Protein AF-A0A0K8JKI5-F1 (afdb_monomer)

Sequence (135 aa):
MPRVIGSAVSIVGALVLGQAAVEAGLVSTPTVVIIGFTAIASLTVSSPEMNMSLIFPRFIFLILGGTLGLLGIANGMMIFIMSLIAKRSFGVPYMGPLAPLSVNELPDVLVRTPLKNMVNRPKLITWRQSLRRKI

Mean predicted aligned error: 10.2 Å

Foldseek 3Di:
DPPVVVVVCVVCVVVVVLVVCCVVVVDPPVVSVVVVVVVVVLVVPPDPVVSVVVVVLVVQLVVLCVPVNPVSNVV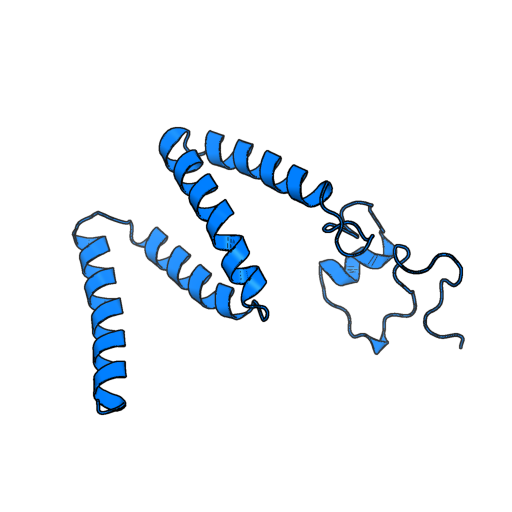SVVVVVVVQQPDDDPQHRSPPPVVVPDVLCVCCVPPNDPPVPCQADRCSPDPDDGGPDDD

Structure (mmCIF, N/CA/C/O backbone):
data_AF-A0A0K8JKI5-F1
#
_entry.id   AF-A0A0K8JKI5-F1
#
loop_
_atom_site.group_PDB
_atom_site.id
_atom_site.type_symbol
_atom_site.label_atom_id
_atom_site.label_alt_id
_atom_site.label_comp_id
_atom_site.label_asym_id
_atom_site.label_entity_id
_atom_site.label_seq_id
_atom_site.pdbx_PDB_ins_code
_atom_site.Cartn_x
_atom_site.Cartn_y
_atom_site.Cartn_z
_atom_site.occupancy
_atom_site.B_iso_or_equiv
_atom_site.auth_seq_id
_atom_site.auth_comp_id
_atom_site.auth_asym_id
_atom_site.auth_atom_id
_atom_site.pdbx_PDB_model_num
ATOM 1 N N . MET A 1 1 ? 7.709 -20.817 28.229 1.00 57.47 1 MET A N 1
ATOM 2 C CA . MET A 1 1 ? 6.257 -20.774 28.526 1.00 57.47 1 MET A CA 1
ATOM 3 C C . MET A 1 1 ? 5.548 -21.827 27.671 1.00 57.47 1 MET A C 1
ATOM 5 O O . MET A 1 1 ? 6.022 -22.058 26.562 1.00 57.47 1 MET A O 1
ATOM 9 N N . PRO A 1 2 ? 4.494 -22.511 28.154 1.00 66.00 2 PRO A N 1
ATOM 10 C CA . PRO A 1 2 ? 3.851 -23.612 27.432 1.00 66.00 2 PRO A CA 1
ATOM 11 C C . PRO A 1 2 ? 3.279 -23.128 26.097 1.00 66.00 2 PRO A C 1
ATOM 13 O O . PRO A 1 2 ? 2.534 -22.150 26.047 1.00 66.00 2 PRO A O 1
ATOM 16 N N . ARG A 1 3 ? 3.625 -23.822 25.012 1.00 72.50 3 ARG A N 1
ATOM 17 C CA . ARG A 1 3 ? 3.367 -23.430 23.614 1.00 72.50 3 ARG A CA 1
ATOM 18 C C . ARG A 1 3 ? 1.879 -23.186 23.285 1.00 72.50 3 ARG A C 1
ATOM 20 O O . ARG A 1 3 ? 1.585 -22.465 22.343 1.00 72.50 3 ARG A O 1
ATOM 27 N N . VAL A 1 4 ? 0.965 -23.747 24.084 1.00 73.69 4 VAL A N 1
ATOM 28 C CA . VAL A 1 4 ? -0.500 -23.704 23.895 1.00 73.69 4 VAL A CA 1
ATOM 29 C C . VAL A 1 4 ? -1.142 -22.422 24.447 1.00 73.69 4 VAL A C 1
ATOM 31 O O . VAL A 1 4 ? -2.095 -21.901 23.871 1.00 73.69 4 VAL A O 1
ATOM 34 N N . ILE A 1 5 ? -0.600 -21.871 25.540 1.00 80.75 5 ILE A N 1
ATOM 35 C CA . ILE A 1 5 ? -1.141 -20.652 26.167 1.00 80.75 5 ILE A CA 1
ATOM 36 C C . ILE A 1 5 ? -0.801 -19.431 25.302 1.00 80.75 5 ILE A C 1
ATOM 38 O O . ILE A 1 5 ? -1.644 -18.563 25.100 1.00 80.75 5 ILE A O 1
ATOM 42 N N . GLY A 1 6 ? 0.401 -19.402 24.713 1.00 82.88 6 GLY A N 1
ATOM 43 C CA . GLY A 1 6 ? 0.833 -18.309 23.837 1.00 82.88 6 GLY A CA 1
ATOM 44 C C . GLY A 1 6 ? -0.036 -18.145 22.585 1.00 82.88 6 GLY A C 1
ATOM 45 O O . GLY A 1 6 ? -0.393 -17.024 22.233 1.00 82.88 6 GLY A O 1
ATOM 46 N N . SER A 1 7 ? -0.443 -19.248 21.944 1.00 85.06 7 SER A N 1
ATOM 47 C CA . SER A 1 7 ? -1.355 -19.199 20.792 1.00 85.06 7 SER A CA 1
ATOM 48 C C . SER A 1 7 ? -2.758 -18.727 21.171 1.00 85.06 7 SER A C 1
ATOM 50 O O . SER A 1 7 ? -3.329 -17.908 20.456 1.00 85.06 7 SER A O 1
ATOM 52 N N . ALA A 1 8 ? -3.302 -19.190 22.303 1.00 86.81 8 ALA A N 1
ATOM 53 C CA . ALA A 1 8 ? -4.629 -18.775 22.757 1.00 86.81 8 ALA A CA 1
ATOM 54 C C . ALA A 1 8 ? -4.665 -17.273 23.089 1.00 86.81 8 ALA A C 1
ATOM 56 O O . ALA A 1 8 ? -5.549 -16.559 22.621 1.00 86.81 8 ALA A O 1
ATOM 57 N N . VAL A 1 9 ? -3.654 -16.773 23.808 1.00 89.38 9 VAL A N 1
ATOM 58 C CA . VAL A 1 9 ? -3.516 -15.343 24.129 1.00 89.38 9 VAL A CA 1
ATOM 59 C C . VAL A 1 9 ? -3.336 -14.498 22.863 1.00 89.38 9 VAL A C 1
ATOM 61 O O . VAL A 1 9 ? -3.936 -13.433 22.764 1.00 89.38 9 VAL A O 1
ATOM 64 N N . SER A 1 10 ? -2.579 -14.970 21.865 1.00 89.25 10 SER A N 1
ATOM 65 C CA . SER A 1 10 ? -2.408 -14.246 20.596 1.00 89.25 10 SER A CA 1
ATOM 66 C C . SER A 1 10 ? -3.708 -14.129 19.794 1.00 89.25 10 SER A C 1
ATOM 68 O O . SER A 1 10 ? -3.948 -13.085 19.189 1.00 89.25 10 SER A O 1
ATOM 70 N N . ILE A 1 11 ? -4.540 -15.176 19.774 1.00 90.94 11 ILE A N 1
ATOM 71 C CA . ILE A 1 11 ? -5.823 -15.166 19.052 1.00 90.94 11 ILE A CA 1
ATOM 72 C C . ILE A 1 11 ? -6.818 -14.246 19.763 1.00 90.94 11 ILE A C 1
ATOM 74 O O . ILE A 1 11 ? -7.414 -13.376 19.129 1.00 90.94 11 ILE A O 1
ATOM 78 N N . VAL A 1 12 ? -6.959 -14.405 21.084 1.00 91.62 12 VAL A N 1
ATOM 79 C CA . VAL A 1 12 ? -7.863 -13.574 21.892 1.00 91.62 12 VAL A CA 1
ATOM 80 C C . VAL A 1 12 ? -7.423 -12.110 21.852 1.00 91.62 12 VAL A C 1
ATOM 82 O O . VAL A 1 12 ? -8.257 -11.234 21.655 1.00 91.62 12 VAL A O 1
ATOM 85 N N . GLY A 1 13 ? -6.120 -11.835 21.945 1.00 90.75 13 GLY A N 1
ATOM 86 C CA . GLY A 1 13 ? -5.581 -10.479 21.859 1.00 90.75 13 GLY A CA 1
ATOM 87 C C . GLY A 1 13 ? -5.891 -9.799 20.525 1.00 90.75 13 GLY A C 1
ATOM 88 O O . GLY A 1 13 ? -6.376 -8.672 20.520 1.00 90.75 13 GLY A O 1
ATOM 89 N N . ALA A 1 14 ? -5.676 -10.482 19.396 1.00 88.69 14 ALA A N 1
ATOM 90 C CA . ALA A 1 14 ? -5.961 -9.919 18.075 1.00 88.69 14 ALA A CA 1
ATOM 91 C C . ALA A 1 14 ? -7.460 -9.629 17.867 1.00 88.69 14 ALA A C 1
ATOM 93 O O . ALA A 1 14 ? -7.814 -8.583 17.323 1.00 88.69 14 ALA A O 1
ATOM 94 N N . LEU A 1 15 ? -8.335 -10.531 18.323 1.00 90.75 15 LEU A N 1
ATOM 95 C CA . LEU A 1 15 ? -9.783 -10.388 18.177 1.00 90.75 15 LEU A CA 1
ATOM 96 C C . LEU A 1 15 ? -10.340 -9.279 19.080 1.00 90.75 15 LEU A C 1
ATOM 98 O O . LEU A 1 15 ? -11.054 -8.407 18.593 1.00 90.75 15 LEU A O 1
ATOM 102 N N . VAL A 1 16 ? -9.965 -9.268 20.363 1.00 92.38 16 VAL A N 1
ATOM 103 C CA . VAL A 1 16 ? -10.459 -8.282 21.339 1.00 92.38 16 VAL A CA 1
ATOM 104 C C . VAL A 1 16 ? -9.956 -6.877 21.009 1.00 92.38 16 VAL A C 1
ATOM 106 O O . VAL A 1 16 ? -10.746 -5.938 21.016 1.00 92.38 16 VAL A O 1
ATOM 109 N N . LEU A 1 17 ? -8.674 -6.714 20.657 1.00 91.12 17 LEU A N 1
ATOM 110 C CA . LEU A 1 17 ? -8.140 -5.410 20.245 1.00 91.12 17 LEU A CA 1
ATOM 111 C C . LEU A 1 17 ? -8.781 -4.921 18.939 1.00 91.12 17 LEU A C 1
ATOM 113 O O . LEU A 1 17 ? -9.070 -3.734 18.809 1.00 91.12 17 LEU A O 1
ATOM 117 N N . GLY A 1 18 ? -9.027 -5.827 17.987 1.00 90.12 18 GLY A N 1
ATOM 118 C CA . GLY A 1 18 ? -9.699 -5.498 16.731 1.00 90.12 18 GLY A CA 1
ATOM 119 C C . GLY A 1 18 ? -11.139 -5.032 16.944 1.00 90.12 18 GLY A C 1
ATOM 120 O O . GLY A 1 18 ? -11.534 -4.010 16.388 1.00 90.12 18 GLY A O 1
ATOM 121 N N . GLN A 1 19 ? -11.903 -5.739 17.781 1.00 92.19 19 GLN A N 1
ATOM 122 C CA . GLN A 1 19 ? -13.273 -5.354 18.131 1.00 92.19 19 GLN A CA 1
ATOM 123 C C . GLN A 1 19 ? -13.311 -4.034 18.900 1.00 92.19 19 GLN A C 1
ATOM 125 O O . GLN A 1 19 ? -14.022 -3.120 18.488 1.00 92.19 19 GLN A O 1
ATOM 130 N N . ALA A 1 20 ? -12.483 -3.892 19.936 1.00 92.50 20 ALA A N 1
ATOM 131 C CA . ALA A 1 20 ? -12.408 -2.668 20.726 1.00 92.50 20 ALA A CA 1
ATOM 132 C C . ALA A 1 20 ? -12.031 -1.448 19.868 1.00 92.50 20 ALA A C 1
ATOM 134 O O . ALA A 1 20 ? -12.577 -0.368 20.068 1.00 92.50 20 ALA A O 1
ATOM 135 N N . ALA A 1 21 ? -11.141 -1.605 18.880 1.00 91.81 21 ALA A N 1
ATOM 136 C CA . ALA A 1 21 ? -10.766 -0.519 17.974 1.00 91.81 21 ALA A CA 1
ATOM 137 C C . ALA A 1 21 ? -11.921 -0.066 17.061 1.00 91.81 21 ALA A C 1
ATOM 139 O O . ALA A 1 21 ? -12.026 1.123 16.751 1.00 91.81 21 ALA A O 1
ATOM 140 N N . VAL A 1 22 ? -12.790 -0.993 16.643 1.00 93.75 22 VAL A N 1
ATOM 141 C CA . VAL A 1 22 ? -13.988 -0.676 15.850 1.00 93.75 22 VAL A CA 1
ATOM 142 C C . VAL A 1 22 ? -15.072 -0.049 16.729 1.00 93.75 22 VAL A C 1
ATOM 144 O O . VAL A 1 22 ? -15.644 0.968 16.348 1.00 93.75 22 VAL A O 1
ATOM 147 N N . GLU A 1 23 ? -15.323 -0.604 17.917 1.00 93.62 23 GLU A N 1
ATOM 148 C CA . GLU A 1 23 ? -16.318 -0.087 18.870 1.00 93.62 23 GLU A CA 1
ATOM 149 C C . GLU A 1 23 ? -15.956 1.304 19.403 1.00 93.62 23 GLU A C 1
ATOM 151 O O . GLU A 1 23 ? -16.825 2.164 19.528 1.00 93.62 23 GLU A O 1
ATOM 156 N N . ALA A 1 24 ? -14.669 1.561 19.647 1.00 93.69 24 ALA A N 1
ATOM 157 C CA . ALA A 1 24 ? -14.165 2.875 20.044 1.00 93.69 24 ALA A CA 1
ATOM 158 C C . ALA A 1 24 ? -14.172 3.907 18.898 1.00 93.69 24 ALA A C 1
ATOM 160 O O . ALA A 1 24 ? -13.801 5.060 19.113 1.00 93.69 24 ALA A O 1
ATOM 161 N N . GLY A 1 25 ? -14.548 3.511 17.676 1.00 89.94 25 GLY A N 1
ATOM 162 C CA . GLY A 1 25 ? -14.594 4.397 16.513 1.00 89.94 25 GLY A CA 1
ATOM 163 C C . GLY A 1 25 ? -13.221 4.828 15.989 1.00 89.94 25 GLY A C 1
ATOM 164 O O . GLY A 1 25 ? -13.144 5.758 15.189 1.00 89.94 25 GLY A O 1
ATOM 165 N N . LEU A 1 26 ? -12.135 4.162 16.404 1.00 90.62 26 LEU A N 1
ATOM 166 C CA . LEU A 1 26 ? -10.780 4.463 15.922 1.00 90.62 26 LEU A CA 1
ATOM 167 C C . LEU A 1 26 ? -10.597 4.061 14.452 1.00 90.62 26 LEU A C 1
ATOM 169 O O . LEU A 1 26 ? -9.828 4.689 13.726 1.00 90.62 26 LEU A O 1
ATOM 173 N N . VAL A 1 27 ? -11.295 3.012 14.010 1.00 91.19 27 VAL A N 1
ATOM 174 C CA . VAL A 1 27 ? -11.254 2.488 12.639 1.00 91.19 27 VAL A CA 1
ATOM 175 C C . VAL A 1 27 ? -12.631 1.984 12.211 1.00 91.19 27 VAL A C 1
ATOM 177 O O . VAL A 1 27 ? -13.379 1.428 13.008 1.00 91.19 27 VAL A O 1
ATOM 180 N N . SER A 1 28 ? -12.972 2.135 10.929 1.00 92.31 28 SER A N 1
ATOM 181 C CA . SER A 1 28 ? -14.231 1.608 10.392 1.00 92.31 28 SER A CA 1
ATOM 182 C C . SER A 1 28 ? -14.140 0.105 10.098 1.00 92.31 28 SER A C 1
ATOM 184 O O . SER A 1 28 ? -13.096 -0.396 9.670 1.00 92.31 28 SER A O 1
ATOM 186 N N . THR A 1 29 ? -15.252 -0.621 10.258 1.00 91.81 29 THR A N 1
ATOM 187 C CA . THR A 1 29 ? -15.365 -2.059 9.948 1.00 91.81 29 THR A CA 1
ATOM 188 C C . THR A 1 29 ? -14.795 -2.450 8.573 1.00 91.81 29 THR A C 1
ATOM 190 O O . THR A 1 29 ? -13.985 -3.378 8.528 1.00 91.81 29 THR A O 1
ATOM 193 N N . PRO A 1 30 ? -15.115 -1.763 7.450 1.00 92.69 30 PRO A N 1
ATOM 194 C CA . PRO A 1 30 ? -14.534 -2.114 6.150 1.00 92.69 30 PRO A CA 1
ATOM 195 C C . PRO A 1 30 ? -13.009 -1.931 6.097 1.00 92.69 30 PRO A C 1
ATOM 197 O O . PRO A 1 30 ? -12.324 -2.700 5.424 1.00 92.69 30 PRO A O 1
ATOM 200 N N . THR A 1 31 ? -12.450 -0.971 6.840 1.00 91.38 31 THR A N 1
ATOM 201 C CA . THR A 1 31 ? -10.997 -0.735 6.883 1.0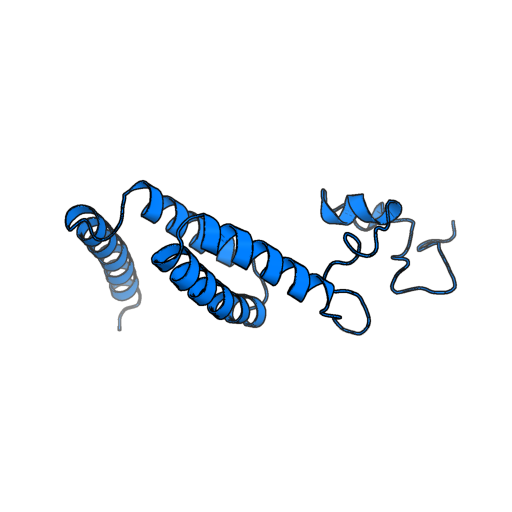0 91.38 31 THR A CA 1
ATOM 202 C C . THR A 1 31 ? -10.262 -1.905 7.534 1.00 91.38 31 THR A C 1
ATOM 204 O O . THR A 1 31 ? -9.243 -2.360 7.013 1.00 91.38 31 THR A O 1
ATOM 207 N N . VAL A 1 32 ? -10.800 -2.447 8.631 1.00 91.56 32 VAL A N 1
ATOM 208 C CA . VAL A 1 32 ? -10.217 -3.608 9.325 1.00 91.56 32 VAL A CA 1
ATOM 209 C C . VAL A 1 32 ? -10.178 -4.838 8.416 1.00 91.56 32 VAL A C 1
ATOM 211 O O . VAL A 1 32 ? -9.164 -5.535 8.366 1.00 91.56 32 VAL A O 1
ATOM 214 N N . VAL A 1 33 ? -11.238 -5.066 7.635 1.00 92.44 33 VAL A N 1
ATOM 215 C CA . VAL A 1 33 ? -11.294 -6.171 6.665 1.00 92.44 33 VAL A CA 1
ATOM 216 C C . VAL A 1 33 ? -10.216 -6.018 5.585 1.00 92.44 33 VAL A C 1
ATOM 218 O O . VAL A 1 33 ? -9.495 -6.975 5.299 1.00 92.44 33 VAL A O 1
ATOM 221 N N . ILE A 1 34 ? -10.049 -4.81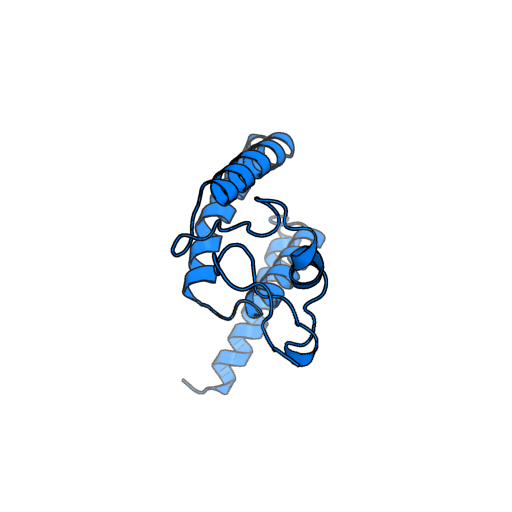4 5.025 1.00 93.50 34 ILE A N 1
ATOM 222 C CA . ILE A 1 34 ? -9.030 -4.537 3.997 1.00 93.50 34 ILE A CA 1
ATOM 223 C C . ILE A 1 34 ? -7.610 -4.743 4.550 1.00 93.50 34 ILE A C 1
ATOM 225 O O . ILE A 1 34 ? -6.763 -5.337 3.874 1.00 93.50 34 ILE A O 1
ATOM 229 N N . ILE A 1 35 ? -7.338 -4.303 5.784 1.00 91.19 35 ILE A N 1
ATOM 230 C CA . ILE A 1 35 ? -6.033 -4.500 6.436 1.00 91.19 35 ILE A CA 1
ATOM 231 C C . ILE A 1 35 ? -5.768 -5.990 6.683 1.00 91.19 35 ILE A C 1
ATOM 233 O O . ILE A 1 35 ? -4.669 -6.462 6.388 1.00 91.19 35 ILE A O 1
ATOM 237 N N . GLY A 1 36 ? -6.764 -6.748 7.153 1.00 92.56 36 GLY A N 1
ATOM 238 C CA . GLY A 1 36 ? -6.650 -8.196 7.353 1.00 92.56 36 GLY A CA 1
ATOM 239 C C . GLY A 1 36 ? -6.344 -8.946 6.053 1.00 92.56 36 GLY A C 1
ATOM 240 O O . GLY A 1 36 ? -5.410 -9.748 6.004 1.00 92.56 36 GLY A O 1
ATOM 241 N N . PHE A 1 37 ? -7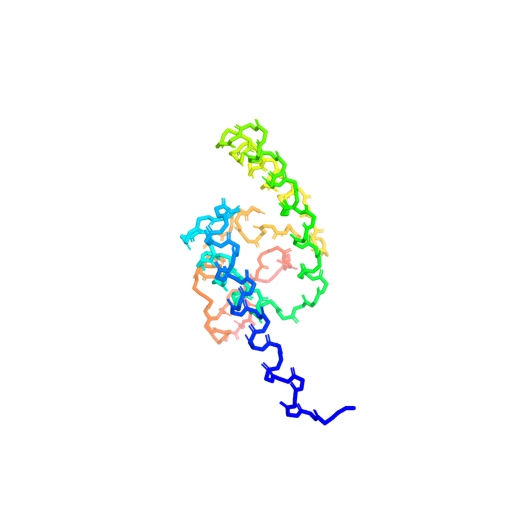.057 -8.622 4.971 1.00 94.19 37 PHE A N 1
ATOM 242 C CA . PHE A 1 37 ? -6.779 -9.178 3.644 1.00 94.19 37 PHE A CA 1
ATOM 243 C C . PHE A 1 37 ? -5.358 -8.841 3.173 1.00 94.19 37 PHE A C 1
ATOM 245 O O . PHE A 1 37 ? -4.625 -9.718 2.717 1.00 94.19 37 PHE A O 1
ATOM 252 N N . THR A 1 38 ? -4.935 -7.587 3.350 1.00 91.50 38 THR A N 1
ATOM 253 C CA . THR A 1 38 ? -3.582 -7.133 2.999 1.00 91.50 38 THR A CA 1
ATOM 254 C C . THR A 1 38 ? -2.507 -7.865 3.809 1.00 91.50 38 THR A C 1
ATOM 256 O O . THR A 1 38 ? -1.463 -8.210 3.259 1.00 91.50 38 THR A O 1
ATOM 259 N N . ALA A 1 39 ? -2.747 -8.140 5.094 1.00 89.94 39 ALA A N 1
ATOM 260 C CA . ALA A 1 39 ? -1.823 -8.884 5.949 1.00 89.94 39 ALA A CA 1
ATOM 261 C C . ALA A 1 39 ? -1.652 -10.338 5.481 1.00 89.94 39 ALA A C 1
ATOM 263 O O . ALA A 1 39 ? -0.522 -10.814 5.392 1.00 89.94 39 ALA A O 1
ATOM 264 N N . ILE A 1 40 ? -2.748 -11.011 5.110 1.00 92.50 40 ILE A N 1
ATOM 265 C CA . ILE A 1 40 ? -2.706 -12.370 4.548 1.00 92.50 40 ILE A CA 1
ATOM 266 C C . ILE A 1 40 ? -1.996 -12.364 3.188 1.00 92.50 40 ILE A C 1
ATOM 268 O O . ILE A 1 40 ? -1.111 -13.184 2.955 1.00 92.50 40 ILE A O 1
ATOM 272 N N . ALA A 1 41 ? -2.320 -11.410 2.309 1.00 90.88 41 ALA A N 1
ATOM 273 C CA . ALA A 1 41 ? -1.658 -11.259 1.013 1.00 90.88 41 ALA A CA 1
ATOM 274 C C . ALA A 1 41 ? -0.153 -10.984 1.163 1.00 90.88 41 ALA A C 1
ATOM 276 O O . ALA A 1 41 ? 0.652 -11.468 0.376 1.00 90.88 41 ALA A O 1
ATOM 277 N N . SER A 1 42 ? 0.260 -10.275 2.214 1.00 88.50 42 SER A N 1
ATOM 278 C CA . SER A 1 42 ? 1.675 -10.025 2.498 1.00 88.50 42 SER A CA 1
ATOM 279 C C . SER A 1 42 ? 2.483 -11.308 2.737 1.00 88.50 42 SER A C 1
ATOM 281 O O . SER A 1 42 ? 3.702 -11.276 2.581 1.00 88.50 42 SER A O 1
ATOM 283 N N . LEU A 1 43 ? 1.833 -12.430 3.076 1.00 89.56 43 LEU A N 1
ATOM 284 C CA . LEU A 1 43 ? 2.480 -13.735 3.252 1.00 89.56 43 LEU A CA 1
ATOM 285 C C . LEU A 1 43 ? 2.878 -14.393 1.921 1.00 89.56 43 LEU A C 1
ATOM 287 O O . LEU A 1 43 ? 3.670 -15.333 1.927 1.00 89.56 43 LEU A O 1
ATOM 291 N N . THR A 1 44 ? 2.375 -13.914 0.775 1.00 89.62 44 THR A N 1
ATOM 292 C CA . THR A 1 44 ? 2.795 -14.427 -0.541 1.00 89.62 44 THR A CA 1
ATOM 293 C C . THR A 1 44 ? 4.164 -13.895 -0.963 1.00 89.62 44 THR A C 1
ATOM 295 O O . THR A 1 44 ? 4.782 -14.438 -1.878 1.00 89.62 44 THR A O 1
ATOM 298 N N . VAL A 1 45 ? 4.647 -12.823 -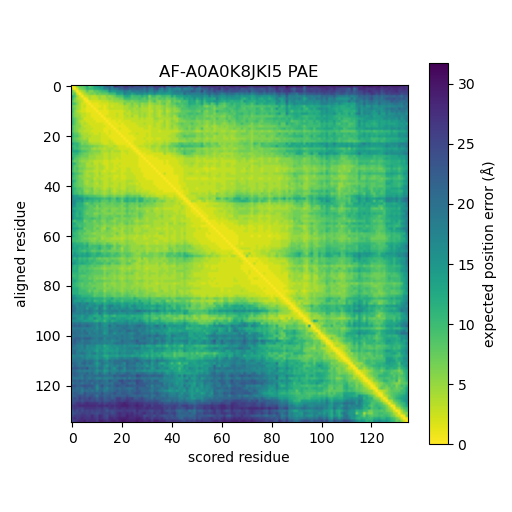0.328 1.00 87.56 45 VAL A N 1
ATOM 299 C CA . VAL A 1 45 ? 5.969 -12.251 -0.596 1.00 87.56 45 VAL A CA 1
ATOM 300 C C . VAL A 1 45 ? 7.027 -13.162 0.027 1.00 87.56 45 VAL A C 1
ATOM 302 O O . VAL A 1 45 ? 7.205 -13.185 1.240 1.00 87.56 45 VAL A O 1
ATOM 305 N N . SER A 1 46 ? 7.739 -13.923 -0.806 1.00 81.50 46 SER A N 1
ATOM 306 C CA . SER A 1 46 ? 8.722 -14.912 -0.336 1.00 81.50 46 SER A CA 1
ATOM 307 C C . SER A 1 46 ? 10.029 -14.306 0.196 1.00 81.50 46 SER A C 1
ATOM 309 O O . SER A 1 46 ? 10.797 -15.021 0.831 1.00 81.50 46 SER A O 1
ATOM 311 N N . SER A 1 47 ? 10.302 -13.018 -0.056 1.00 87.44 47 SER A N 1
ATOM 312 C CA . SER A 1 47 ? 11.508 -12.320 0.414 1.00 87.44 47 SER A CA 1
ATOM 313 C C . SER A 1 47 ? 11.205 -11.365 1.582 1.00 87.44 47 SER A C 1
ATOM 315 O O . SER A 1 47 ? 10.504 -10.360 1.400 1.00 87.44 47 SER A O 1
ATOM 317 N N . PRO A 1 48 ? 11.749 -11.622 2.787 1.00 84.44 48 PRO A N 1
ATOM 318 C CA . PRO A 1 48 ? 11.570 -10.745 3.945 1.00 84.44 48 PRO A CA 1
ATOM 319 C C . PRO A 1 48 ? 12.066 -9.311 3.711 1.00 84.44 48 PRO A C 1
ATOM 321 O O . PRO A 1 48 ? 11.438 -8.355 4.167 1.00 84.44 48 PRO A O 1
ATOM 324 N N . GLU A 1 49 ? 13.151 -9.138 2.955 1.00 87.25 49 GLU A N 1
ATOM 325 C CA . GLU A 1 49 ? 13.748 -7.832 2.653 1.00 87.25 49 GLU A CA 1
ATOM 326 C C . GLU A 1 49 ? 12.814 -6.969 1.792 1.00 87.25 49 GLU A C 1
ATOM 328 O O . GLU A 1 49 ? 12.726 -5.748 1.968 1.00 87.25 49 GLU A O 1
ATOM 333 N N . MET A 1 50 ? 12.057 -7.607 0.893 1.00 84.75 50 MET A N 1
ATOM 334 C CA . MET A 1 50 ? 11.039 -6.929 0.091 1.00 84.75 50 MET A CA 1
ATOM 335 C C . MET A 1 50 ? 9.873 -6.474 0.967 1.00 84.75 50 MET A C 1
ATOM 337 O O . MET A 1 50 ? 9.404 -5.346 0.824 1.00 84.75 50 MET A O 1
ATOM 341 N N . ASN A 1 51 ? 9.436 -7.308 1.915 1.00 85.88 51 ASN A N 1
ATOM 342 C CA . ASN A 1 51 ? 8.354 -6.939 2.824 1.00 85.88 51 ASN A CA 1
ATOM 343 C C . ASN A 1 51 ? 8.740 -5.747 3.721 1.00 85.88 51 ASN A C 1
ATOM 345 O O . ASN A 1 51 ? 7.959 -4.809 3.876 1.00 85.88 51 ASN A O 1
ATOM 349 N N . MET A 1 52 ? 9.975 -5.727 4.232 1.00 86.62 52 MET A N 1
ATOM 350 C CA . MET A 1 52 ? 10.493 -4.589 5.005 1.00 86.62 52 MET A CA 1
ATOM 351 C C . MET A 1 52 ? 10.547 -3.300 4.175 1.00 86.62 52 MET A C 1
ATOM 353 O O . MET A 1 52 ? 10.232 -2.219 4.672 1.00 86.62 52 MET A O 1
ATOM 357 N N . SER A 1 53 ? 10.862 -3.406 2.883 1.00 86.75 53 SER A N 1
ATOM 358 C CA . SER A 1 53 ? 10.900 -2.257 1.971 1.00 86.75 53 SER A CA 1
ATOM 359 C C . SER A 1 53 ? 9.518 -1.635 1.717 1.00 86.75 53 SER A C 1
ATOM 361 O O . SER A 1 53 ? 9.435 -0.447 1.406 1.00 86.75 53 SER A O 1
ATOM 363 N N . LEU A 1 54 ? 8.428 -2.395 1.880 1.00 86.44 54 LEU A N 1
ATOM 364 C CA . LEU A 1 54 ? 7.052 -1.910 1.698 1.00 86.44 54 LEU A CA 1
ATOM 365 C C . LEU A 1 54 ? 6.533 -1.074 2.878 1.00 86.44 54 LEU A C 1
ATOM 367 O O . LEU A 1 54 ? 5.508 -0.404 2.749 1.00 86.44 54 LEU A O 1
ATOM 371 N N . ILE A 1 55 ? 7.229 -1.070 4.015 1.00 88.75 55 ILE A N 1
ATOM 372 C CA . ILE A 1 55 ? 6.813 -0.322 5.207 1.00 88.75 55 ILE A CA 1
ATOM 373 C C . ILE A 1 55 ? 6.950 1.192 4.984 1.00 88.75 55 ILE A C 1
ATOM 375 O O . ILE A 1 55 ? 6.017 1.946 5.258 1.00 88.75 55 ILE A O 1
ATOM 379 N N . PHE A 1 56 ? 8.071 1.641 4.417 1.00 89.19 56 PHE A N 1
ATOM 380 C CA . PHE A 1 56 ? 8.319 3.059 4.133 1.00 89.19 56 PHE A CA 1
ATOM 381 C C . PHE A 1 56 ? 7.258 3.717 3.232 1.00 89.19 56 PHE A C 1
ATOM 383 O O . PHE A 1 56 ? 6.705 4.743 3.636 1.00 89.19 56 PHE A O 1
ATOM 390 N N . PRO A 1 57 ? 6.905 3.164 2.052 1.00 90.06 57 PRO A N 1
ATOM 391 C CA . PRO A 1 57 ? 5.878 3.768 1.212 1.00 90.06 57 PRO A CA 1
ATOM 392 C C . PRO A 1 57 ? 4.506 3.787 1.894 1.00 90.06 57 PRO A C 1
ATOM 394 O O . PRO A 1 57 ? 3.782 4.763 1.727 1.00 90.06 57 PRO A O 1
ATOM 397 N N . ARG A 1 58 ? 4.154 2.785 2.717 1.00 89.19 58 ARG A N 1
ATOM 398 C CA . ARG A 1 58 ? 2.876 2.784 3.458 1.00 89.19 58 ARG A CA 1
ATOM 399 C C . ARG A 1 58 ? 2.743 3.995 4.378 1.00 89.19 58 ARG A C 1
ATOM 401 O O . ARG A 1 58 ? 1.695 4.633 4.366 1.00 89.19 58 ARG A O 1
ATOM 408 N N . PHE A 1 59 ? 3.792 4.348 5.121 1.00 91.25 59 PHE A N 1
ATOM 409 C CA . PHE A 1 59 ? 3.767 5.541 5.972 1.00 91.25 59 PHE A CA 1
ATOM 410 C C . PHE A 1 59 ? 3.649 6.835 5.162 1.00 91.25 59 PHE A C 1
ATOM 412 O O . PHE A 1 59 ? 2.892 7.723 5.547 1.00 91.25 59 PHE A O 1
ATOM 419 N N . ILE A 1 60 ? 4.326 6.922 4.013 1.00 93.12 60 ILE A N 1
ATOM 420 C CA . ILE A 1 60 ? 4.214 8.077 3.111 1.00 93.12 60 ILE A CA 1
ATOM 421 C C . ILE A 1 60 ? 2.771 8.224 2.613 1.00 93.12 60 ILE A C 1
ATOM 423 O O . ILE A 1 60 ? 2.192 9.303 2.717 1.00 93.12 60 ILE A O 1
ATOM 427 N N . PHE A 1 61 ? 2.156 7.140 2.134 1.00 93.88 61 PHE A N 1
ATOM 428 C CA . PHE A 1 61 ? 0.763 7.156 1.681 1.00 93.88 61 PHE A CA 1
ATOM 429 C C . PHE A 1 61 ? -0.229 7.446 2.808 1.00 93.88 61 PHE A C 1
ATOM 431 O O . PHE A 1 61 ? -1.227 8.119 2.564 1.00 93.88 61 PHE A O 1
ATOM 438 N N . LEU A 1 62 ? 0.047 6.993 4.033 1.00 92.00 62 LEU A N 1
ATOM 439 C CA . LEU A 1 62 ? -0.784 7.284 5.200 1.00 92.00 62 LEU A CA 1
ATOM 440 C C . LEU A 1 62 ? -0.765 8.779 5.534 1.00 92.00 62 LEU A C 1
ATOM 442 O O . LEU A 1 62 ? -1.824 9.370 5.728 1.00 92.00 62 LEU A O 1
ATOM 446 N N . ILE A 1 63 ? 0.413 9.409 5.530 1.00 94.62 63 ILE A N 1
ATOM 447 C CA . ILE A 1 63 ? 0.548 10.853 5.773 1.00 94.62 63 ILE A CA 1
ATOM 448 C C . ILE A 1 63 ? -0.102 11.655 4.637 1.00 94.62 63 ILE A C 1
ATOM 450 O O . ILE A 1 63 ? -0.857 12.593 4.897 1.00 94.62 63 ILE A O 1
ATOM 454 N N . LEU A 1 64 ? 0.144 11.279 3.378 1.00 94.25 64 LEU A N 1
ATOM 455 C CA . LEU A 1 64 ? -0.443 11.954 2.216 1.00 94.25 64 LEU A CA 1
ATOM 456 C C . LEU A 1 64 ? -1.970 11.823 2.189 1.00 94.25 64 LEU A C 1
ATOM 458 O O . LEU A 1 64 ? -2.661 12.806 1.935 1.00 94.25 64 LEU A O 1
ATOM 462 N N . GLY A 1 65 ? -2.499 10.634 2.482 1.00 93.88 65 GLY A N 1
ATOM 463 C CA . GLY A 1 65 ? -3.936 10.390 2.565 1.00 93.88 65 GLY A CA 1
ATOM 464 C C . GLY A 1 65 ? -4.589 11.080 3.761 1.00 93.88 65 GLY A C 1
ATOM 465 O O . GLY A 1 65 ? -5.692 11.598 3.629 1.00 93.88 65 GLY A O 1
ATOM 466 N N . GLY A 1 66 ? -3.904 11.149 4.904 1.00 91.81 66 GLY A N 1
ATOM 467 C CA . GLY A 1 66 ? -4.408 11.827 6.099 1.00 91.81 66 GLY A CA 1
ATOM 468 C C . GLY A 1 66 ? -4.432 13.355 5.985 1.00 91.81 66 GLY A C 1
ATOM 469 O O . GLY A 1 66 ? -5.296 13.989 6.579 1.00 91.81 66 GLY A O 1
ATOM 470 N N . THR A 1 67 ? -3.513 13.952 5.217 1.00 94.75 67 THR A N 1
ATOM 471 C CA . THR A 1 67 ? -3.398 15.419 5.077 1.00 94.75 67 THR A CA 1
ATOM 472 C C . THR A 1 67 ? -4.135 15.972 3.858 1.00 94.75 67 THR A C 1
ATOM 474 O O . THR A 1 67 ? -4.871 16.947 3.972 1.00 94.75 67 THR A O 1
ATOM 477 N N . LEU A 1 68 ? -3.947 15.355 2.689 1.00 92.00 68 LEU A N 1
ATOM 478 C CA . LEU A 1 68 ? -4.455 15.828 1.395 1.00 92.00 68 LEU A CA 1
ATOM 479 C C . LEU A 1 68 ? -5.602 14.954 0.854 1.00 92.00 68 LEU A C 1
ATOM 481 O O . LEU A 1 68 ? -6.099 15.196 -0.250 1.00 92.00 68 LEU A O 1
ATOM 485 N N . GLY A 1 69 ? -6.013 13.916 1.588 1.00 92.19 69 GLY A N 1
ATOM 486 C CA . GLY A 1 69 ? -7.086 13.014 1.179 1.00 92.19 69 GLY A CA 1
ATOM 487 C C . GLY A 1 69 ? -6.765 12.248 -0.107 1.00 92.19 69 GLY A C 1
ATOM 488 O O . GLY A 1 69 ? -5.630 11.837 -0.364 1.00 92.19 69 GLY A O 1
ATOM 489 N N . LEU A 1 70 ? -7.782 12.081 -0.956 1.00 92.69 70 LEU A N 1
ATOM 490 C CA . LEU A 1 70 ? -7.669 11.359 -2.228 1.00 92.69 70 LEU A CA 1
ATOM 491 C C . LEU A 1 70 ? -6.636 11.992 -3.180 1.00 92.69 70 LEU A C 1
ATOM 493 O O . LEU A 1 70 ? -5.938 11.276 -3.897 1.00 92.69 70 LEU A O 1
ATOM 497 N N . LEU A 1 71 ? -6.500 13.324 -3.160 1.00 93.88 71 LEU A N 1
ATOM 498 C CA . LEU A 1 71 ? -5.533 14.043 -3.994 1.00 93.88 71 LEU A CA 1
ATOM 499 C C . LEU A 1 71 ? -4.090 13.709 -3.596 1.00 93.88 71 LEU A C 1
ATOM 501 O O . LEU A 1 71 ? -3.247 13.513 -4.473 1.00 93.88 71 LEU A O 1
ATOM 505 N N . GLY A 1 72 ? -3.811 13.589 -2.295 1.00 92.88 72 GLY A N 1
ATOM 506 C CA . GLY A 1 72 ? -2.500 13.171 -1.791 1.00 92.88 72 GLY A CA 1
ATOM 507 C C . GLY A 1 72 ? -2.137 11.760 -2.229 1.00 92.88 72 GLY A C 1
ATOM 508 O O . GLY A 1 72 ? -1.020 11.520 -2.687 1.00 92.88 72 GLY A O 1
ATOM 509 N N . ILE A 1 73 ? -3.101 10.840 -2.156 1.00 94.88 73 ILE A N 1
ATOM 510 C CA . ILE A 1 73 ? -2.917 9.455 -2.601 1.00 94.88 73 ILE A CA 1
ATOM 511 C C . ILE A 1 73 ? -2.659 9.406 -4.111 1.00 94.88 73 ILE A C 1
ATOM 513 O O . ILE A 1 73 ? -1.713 8.746 -4.534 1.00 94.88 73 ILE A O 1
ATOM 517 N N . ALA A 1 74 ? -3.437 10.128 -4.923 1.00 94.94 74 ALA A N 1
ATOM 518 C CA . ALA A 1 74 ? -3.267 10.148 -6.376 1.00 94.94 74 ALA A CA 1
ATOM 519 C C . ALA A 1 74 ? -1.887 10.690 -6.795 1.00 94.94 74 ALA A C 1
ATOM 521 O O . ALA A 1 74 ? -1.184 10.050 -7.579 1.00 94.94 74 ALA A O 1
ATOM 522 N N . ASN A 1 75 ? -1.462 11.823 -6.227 1.00 93.44 75 ASN A N 1
ATOM 523 C CA . ASN A 1 75 ? -0.146 12.408 -6.509 1.00 93.44 75 ASN A CA 1
ATOM 524 C C . ASN A 1 75 ? 0.997 11.528 -5.983 1.00 93.44 75 ASN A C 1
ATOM 526 O O . ASN A 1 75 ? 1.968 11.277 -6.699 1.00 93.44 75 ASN A O 1
ATOM 530 N N . GLY A 1 76 ? 0.863 10.996 -4.764 1.00 93.38 76 GLY A N 1
ATOM 531 C CA . GLY A 1 76 ? 1.819 10.045 -4.198 1.00 93.38 76 GLY A CA 1
ATOM 532 C C . GLY A 1 76 ? 1.967 8.796 -5.064 1.00 93.38 76 GLY A C 1
ATOM 533 O O . GLY A 1 76 ? 3.080 8.313 -5.262 1.00 93.38 76 GLY A O 1
ATOM 534 N N . MET A 1 77 ? 0.867 8.315 -5.650 1.00 93.25 77 MET A N 1
ATOM 535 C CA . MET A 1 77 ? 0.866 7.144 -6.522 1.00 93.25 77 MET A CA 1
ATOM 536 C C . MET A 1 77 ? 1.620 7.416 -7.824 1.00 93.25 77 MET A C 1
ATOM 538 O O . MET A 1 77 ? 2.429 6.588 -8.240 1.00 93.25 77 MET A O 1
ATOM 542 N N . MET A 1 78 ? 1.430 8.590 -8.435 1.00 92.62 78 MET A N 1
ATOM 543 C CA . MET A 1 78 ? 2.189 8.983 -9.630 1.00 92.62 78 MET A CA 1
ATOM 544 C C . MET A 1 78 ? 3.695 9.057 -9.349 1.00 92.62 78 MET A C 1
ATOM 546 O O . MET A 1 78 ? 4.488 8.469 -10.087 1.00 92.62 78 MET A O 1
ATOM 550 N N . ILE A 1 79 ? 4.093 9.721 -8.259 1.00 92.19 79 ILE A N 1
ATOM 551 C CA . ILE A 1 79 ? 5.504 9.849 -7.857 1.00 92.19 79 ILE A CA 1
ATOM 552 C C . ILE A 1 79 ? 6.107 8.471 -7.562 1.00 92.19 79 ILE A C 1
ATOM 554 O O . ILE A 1 79 ? 7.230 8.172 -7.976 1.00 92.19 79 ILE A O 1
ATOM 558 N N . PHE A 1 80 ? 5.351 7.611 -6.880 1.00 91.06 80 PHE A N 1
ATOM 559 C CA . PHE A 1 80 ? 5.780 6.258 -6.559 1.00 91.06 80 PHE A CA 1
ATOM 560 C C . PHE A 1 80 ? 6.035 5.430 -7.824 1.00 91.06 80 PHE A C 1
ATOM 562 O O . PHE A 1 80 ? 7.107 4.839 -7.957 1.00 91.06 80 PHE A O 1
ATOM 569 N N . ILE A 1 81 ? 5.111 5.451 -8.789 1.00 89.06 81 ILE A N 1
ATOM 570 C CA . ILE A 1 81 ? 5.279 4.763 -10.078 1.00 89.06 81 ILE A CA 1
ATOM 571 C C . ILE A 1 81 ? 6.496 5.312 -10.830 1.00 89.06 81 ILE A C 1
ATOM 573 O O . ILE A 1 81 ? 7.327 4.538 -11.303 1.00 89.06 81 ILE A O 1
ATOM 577 N N . MET A 1 82 ? 6.655 6.634 -10.898 1.00 87.94 82 MET A N 1
ATOM 578 C CA . MET A 1 82 ? 7.792 7.256 -11.580 1.00 87.94 82 MET A CA 1
ATOM 579 C C . MET A 1 82 ? 9.137 6.840 -10.960 1.00 87.94 82 MET A C 1
ATOM 581 O O . MET A 1 82 ? 10.094 6.552 -11.683 1.00 87.94 82 MET A O 1
ATOM 585 N N . SER A 1 83 ? 9.196 6.719 -9.630 1.00 87.62 83 SER A N 1
ATOM 586 C CA . SER A 1 83 ? 10.373 6.200 -8.925 1.00 87.62 83 SER A CA 1
ATOM 587 C C . SER A 1 83 ? 10.683 4.747 -9.298 1.00 87.62 83 SER A C 1
ATOM 589 O O . SER A 1 83 ? 11.850 4.392 -9.470 1.00 87.62 83 SER A O 1
ATOM 591 N N . LEU A 1 84 ? 9.661 3.903 -9.470 1.00 85.94 84 LEU A N 1
ATOM 592 C CA . LEU A 1 84 ? 9.843 2.507 -9.875 1.00 85.94 84 LEU A CA 1
ATOM 593 C C . LEU A 1 84 ? 10.390 2.380 -11.302 1.00 85.94 84 LEU A C 1
ATOM 595 O O . LEU A 1 84 ? 11.249 1.533 -11.535 1.00 85.94 84 LEU A O 1
ATOM 599 N N . ILE A 1 85 ? 9.960 3.240 -12.232 1.00 84.38 85 ILE A N 1
ATOM 600 C CA . ILE A 1 85 ? 10.476 3.256 -13.614 1.00 84.38 85 ILE A CA 1
ATOM 601 C C . ILE A 1 85 ? 11.966 3.626 -13.637 1.00 84.38 85 ILE A C 1
ATOM 603 O O . ILE A 1 85 ? 12.742 3.048 -14.399 1.00 84.38 85 ILE A O 1
ATOM 607 N N . ALA A 1 86 ? 12.379 4.578 -12.796 1.00 81.19 86 ALA A N 1
ATOM 608 C CA . ALA A 1 86 ? 13.763 5.045 -12.746 1.00 81.19 86 ALA A CA 1
ATOM 609 C C . ALA A 1 86 ? 14.733 4.007 -12.148 1.00 81.19 86 ALA A C 1
ATOM 611 O O . ALA A 1 86 ? 15.927 4.019 -12.465 1.00 81.19 86 ALA A O 1
ATOM 612 N N . LYS A 1 87 ? 14.248 3.096 -11.294 1.00 83.25 87 LYS A N 1
ATOM 613 C CA . LYS A 1 87 ? 15.088 2.074 -10.659 1.00 83.25 87 LYS A CA 1
ATOM 614 C C . LYS A 1 87 ? 15.459 0.964 -11.645 1.00 83.25 87 LYS A C 1
ATOM 616 O O . LYS A 1 87 ? 14.617 0.394 -12.339 1.00 83.25 87 LYS A O 1
ATOM 621 N N . ARG A 1 88 ? 16.746 0.607 -11.661 1.00 75.56 88 ARG A N 1
ATOM 622 C CA . ARG A 1 88 ? 17.279 -0.555 -12.385 1.00 75.56 88 ARG A CA 1
ATOM 623 C C . ARG A 1 88 ? 17.760 -1.600 -11.384 1.00 75.56 88 ARG A C 1
ATOM 625 O O . ARG A 1 88 ? 18.560 -1.278 -10.511 1.00 75.56 88 ARG A O 1
ATOM 632 N N . SER A 1 89 ? 17.301 -2.838 -11.532 1.00 74.56 89 SER A N 1
ATOM 633 C CA . SER A 1 89 ? 17.786 -3.993 -10.771 1.00 74.56 89 SER A CA 1
ATOM 634 C C . SER A 1 89 ? 18.751 -4.786 -11.645 1.00 74.56 89 SER A C 1
ATOM 636 O O . SER A 1 89 ? 18.361 -5.274 -12.703 1.00 74.56 89 SER A O 1
ATOM 638 N N . PHE A 1 90 ? 20.018 -4.891 -11.235 1.00 69.81 90 PHE A N 1
ATOM 639 C CA . PHE A 1 90 ? 21.057 -5.644 -11.959 1.00 69.81 90 PHE A CA 1
ATOM 640 C C . PHE A 1 90 ? 21.143 -5.307 -13.465 1.00 69.81 90 PHE A C 1
ATOM 642 O O . PHE A 1 90 ? 21.285 -6.184 -14.312 1.00 69.81 90 PHE A O 1
ATOM 649 N N . GLY A 1 91 ? 21.018 -4.018 -13.809 1.00 65.12 91 GLY A N 1
ATOM 650 C CA . GLY A 1 91 ? 21.077 -3.523 -15.192 1.00 65.12 91 GLY A CA 1
ATOM 651 C C . GLY A 1 91 ? 19.760 -3.599 -15.977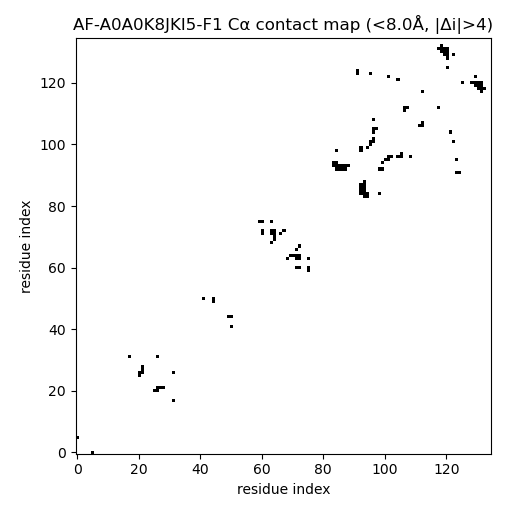 1.00 65.12 91 GLY A C 1
ATOM 652 O O . GLY A 1 91 ? 19.654 -2.956 -17.024 1.00 65.12 91 GLY A O 1
ATOM 653 N N . VAL A 1 92 ? 18.738 -4.286 -15.454 1.00 71.75 92 VAL A N 1
ATOM 654 C CA . VAL A 1 92 ? 17.402 -4.410 -16.060 1.00 71.75 92 VAL A CA 1
ATOM 655 C C . VAL A 1 92 ? 16.426 -3.427 -15.387 1.00 71.75 92 VAL A C 1
ATOM 657 O O . VAL A 1 92 ? 16.454 -3.283 -14.164 1.00 71.75 92 VAL A O 1
ATOM 660 N N . PRO A 1 93 ? 15.567 -2.713 -16.138 1.00 76.75 93 PRO A N 1
ATOM 661 C CA . PRO A 1 93 ? 14.536 -1.846 -15.559 1.00 76.75 93 PRO A CA 1
ATOM 662 C C . PRO A 1 93 ? 13.626 -2.613 -14.592 1.00 76.75 93 PRO A C 1
ATOM 664 O O . PRO A 1 93 ? 13.157 -3.698 -14.933 1.00 76.75 93 PRO A O 1
ATOM 667 N N . TYR A 1 94 ? 13.341 -2.051 -13.411 1.00 75.69 94 TYR A N 1
ATOM 668 C CA . TYR A 1 94 ? 12.494 -2.707 -12.399 1.00 75.69 94 TYR A CA 1
ATOM 669 C C . TYR A 1 94 ? 11.062 -2.958 -12.904 1.00 75.69 94 TYR A C 1
ATOM 671 O O . TYR A 1 94 ? 10.416 -3.915 -12.493 1.00 75.69 94 TYR A O 1
ATOM 679 N N . MET A 1 95 ? 10.587 -2.125 -13.837 1.00 73.38 95 MET A N 1
ATOM 680 C CA . MET A 1 95 ? 9.290 -2.277 -14.506 1.00 73.38 95 MET A CA 1
ATOM 681 C C . MET A 1 95 ? 9.378 -2.951 -15.886 1.00 73.38 95 MET A C 1
ATOM 683 O O . MET A 1 95 ? 8.407 -2.910 -16.637 1.00 73.38 95 MET A O 1
ATOM 687 N N . GLY A 1 96 ? 10.496 -3.576 -16.267 1.00 71.12 96 GLY A N 1
ATOM 688 C CA . GLY A 1 96 ? 10.534 -4.384 -17.493 1.00 71.12 96 GLY A CA 1
ATOM 689 C C . GLY A 1 96 ? 9.627 -5.612 -17.340 1.00 71.12 96 GLY A C 1
ATOM 690 O O . GLY A 1 96 ? 9.727 -6.271 -16.304 1.00 71.12 96 GLY A O 1
ATOM 691 N N . PRO A 1 97 ? 8.732 -5.947 -18.297 1.00 64.44 97 PRO A N 1
ATOM 692 C CA . PRO A 1 97 ? 8.541 -5.454 -19.674 1.00 64.44 97 PRO A CA 1
ATOM 693 C C . PRO A 1 97 ? 7.405 -4.419 -19.868 1.00 64.44 97 PRO A C 1
ATOM 695 O O . PRO A 1 97 ? 6.976 -4.196 -20.999 1.00 64.44 97 PRO A O 1
ATOM 698 N N . LEU A 1 98 ? 6.877 -3.810 -18.799 1.00 64.81 98 LEU A N 1
ATOM 699 C CA . LEU A 1 98 ? 5.900 -2.708 -18.878 1.00 64.81 98 LEU A CA 1
ATOM 700 C C . LEU A 1 98 ? 6.568 -1.386 -19.286 1.00 64.81 98 LEU A C 1
ATOM 702 O O . LEU A 1 98 ? 5.975 -0.579 -19.994 1.00 64.81 98 LEU A O 1
ATOM 706 N N . ALA A 1 99 ? 7.817 -1.179 -18.868 1.00 62.31 99 ALA A N 1
ATOM 707 C CA . ALA A 1 99 ? 8.662 -0.061 -19.266 1.00 62.31 99 ALA A CA 1
ATOM 708 C C . ALA A 1 99 ? 10.131 -0.530 -19.293 1.00 62.31 99 ALA A C 1
ATOM 710 O O . ALA A 1 99 ? 10.730 -0.689 -18.226 1.00 62.31 99 ALA A O 1
ATOM 711 N N . PRO A 1 100 ? 10.743 -0.782 -20.469 1.00 61.72 100 PRO A N 1
ATOM 712 C CA . PRO A 1 100 ? 10.253 -0.577 -21.838 1.00 61.72 100 PRO A CA 1
ATOM 713 C C . PRO A 1 100 ? 9.270 -1.667 -22.295 1.00 61.72 100 PRO A C 1
ATOM 715 O O . PRO A 1 100 ? 9.474 -2.845 -22.011 1.00 61.72 100 PRO A O 1
ATOM 718 N N . LEU A 1 101 ? 8.231 -1.260 -23.034 1.00 65.31 101 LEU A N 1
ATOM 719 C CA . LEU A 1 101 ? 7.176 -2.143 -23.543 1.00 65.31 101 LEU A CA 1
ATOM 720 C C . LEU A 1 101 ? 7.746 -3.236 -24.464 1.00 65.31 101 LEU A C 1
ATOM 722 O O . LEU A 1 101 ? 8.141 -2.961 -25.597 1.00 65.31 101 LEU A O 1
ATOM 726 N N . SER A 1 102 ? 7.743 -4.488 -23.999 1.00 65.19 102 SER A N 1
ATOM 727 C CA . SER A 1 102 ? 8.040 -5.670 -24.821 1.00 65.19 102 SER A CA 1
ATOM 728 C C . SER A 1 102 ? 6.774 -6.508 -24.978 1.00 65.19 102 SER A C 1
ATOM 730 O O . SER A 1 102 ? 6.419 -7.299 -24.106 1.00 65.19 102 SER A O 1
ATOM 732 N N . VAL A 1 103 ? 6.084 -6.343 -26.112 1.00 63.22 103 VAL A N 1
ATOM 733 C CA . VAL A 1 103 ? 4.789 -6.999 -26.397 1.00 63.22 103 VAL A CA 1
ATOM 734 C C . VAL A 1 103 ? 4.882 -8.530 -26.313 1.00 63.22 103 VAL A C 1
ATOM 736 O O . VAL A 1 103 ? 3.945 -9.197 -25.890 1.00 63.22 103 VAL A O 1
ATOM 739 N N . ASN A 1 104 ? 6.055 -9.084 -26.634 1.00 63.97 104 ASN A N 1
ATOM 740 C CA . ASN A 1 104 ? 6.322 -10.524 -26.594 1.00 63.97 104 ASN A CA 1
ATOM 741 C C . ASN A 1 104 ? 6.507 -11.083 -25.168 1.00 63.97 104 ASN A C 1
ATOM 743 O O . ASN A 1 104 ? 6.506 -12.299 -24.999 1.00 63.97 104 ASN A O 1
ATOM 747 N N . GLU A 1 105 ? 6.690 -10.223 -24.162 1.00 67.31 105 GLU A N 1
ATOM 748 C CA . GLU A 1 105 ? 6.941 -10.590 -22.756 1.00 67.31 105 GLU A CA 1
ATOM 749 C C . GLU A 1 105 ? 5.759 -10.223 -21.836 1.00 67.31 105 GLU A C 1
ATOM 751 O O . GLU A 1 105 ? 5.730 -10.633 -20.679 1.00 67.31 105 GLU A O 1
ATOM 756 N N . LEU A 1 106 ? 4.739 -9.524 -22.355 1.00 70.31 106 LEU A N 1
ATOM 757 C CA . LEU A 1 106 ? 3.491 -9.211 -21.641 1.00 70.31 106 LEU A CA 1
ATOM 758 C C . LEU A 1 106 ? 2.746 -10.436 -21.079 1.00 70.31 106 LEU A C 1
ATOM 760 O O . LEU A 1 106 ? 2.205 -10.316 -19.974 1.00 70.31 106 LEU A O 1
ATOM 764 N N . PRO A 1 107 ? 2.709 -11.607 -21.759 1.00 66.75 107 PRO A N 1
ATOM 765 C CA . PRO A 1 107 ? 2.050 -12.783 -21.202 1.00 66.75 107 PRO A CA 1
ATOM 766 C C . PRO A 1 107 ? 2.662 -13.200 -19.866 1.00 66.75 107 PRO A C 1
ATOM 768 O O . PRO A 1 107 ? 1.929 -13.615 -18.985 1.00 66.75 107 PRO A O 1
ATOM 771 N N . ASP A 1 108 ? 3.972 -13.015 -19.671 1.00 64.12 108 ASP A N 1
ATOM 772 C CA . ASP A 1 108 ? 4.662 -13.397 -18.433 1.00 64.12 108 ASP A CA 1
ATOM 773 C C . ASP A 1 108 ? 4.311 -12.483 -17.239 1.00 64.12 108 ASP A C 1
ATOM 775 O O . ASP A 1 108 ? 4.436 -12.889 -16.085 1.00 64.12 108 ASP A O 1
ATOM 779 N N . VAL A 1 109 ? 3.815 -11.268 -17.510 1.00 73.06 109 VAL A N 1
ATOM 780 C CA . VAL A 1 109 ? 3.385 -10.296 -16.487 1.00 73.06 109 VAL A CA 1
ATOM 781 C C . VAL A 1 109 ? 1.938 -10.522 -16.053 1.00 73.06 109 VAL A C 1
ATOM 783 O O . VAL A 1 109 ? 1.643 -10.451 -14.863 1.00 73.06 109 VAL A O 1
ATOM 786 N N . LEU A 1 110 ? 1.030 -10.774 -17.002 1.00 71.00 110 LEU A N 1
ATOM 787 C CA . LEU A 1 110 ? -0.406 -10.909 -16.720 1.00 71.00 110 LEU A CA 1
ATOM 788 C C . LEU A 1 110 ? -0.804 -12.334 -16.322 1.00 71.00 110 LEU A C 1
ATOM 790 O O . LEU A 1 110 ? -1.614 -12.516 -15.417 1.00 71.00 110 LEU A O 1
ATOM 794 N N . VAL A 1 111 ? -0.252 -13.347 -16.994 1.00 72.81 111 VAL A N 1
ATOM 795 C CA . VAL A 1 111 ? -0.581 -14.758 -16.764 1.00 72.81 111 VAL A CA 1
ATOM 796 C C . VAL A 1 111 ? 0.702 -15.564 -16.863 1.00 72.81 111 VAL A C 1
ATOM 798 O O . VAL A 1 111 ? 1.108 -15.963 -17.951 1.00 72.81 111 VAL A O 1
ATOM 801 N N . ARG A 1 112 ? 1.340 -15.828 -15.717 1.00 66.00 112 ARG A N 1
ATOM 802 C CA . ARG A 1 112 ? 2.622 -16.541 -15.665 1.00 66.00 112 ARG A CA 1
ATOM 803 C C . ARG A 1 112 ? 2.548 -17.864 -16.429 1.00 66.00 112 ARG A C 1
ATOM 805 O O . ARG A 1 112 ? 1.996 -18.854 -15.947 1.00 66.00 112 ARG A O 1
ATOM 812 N N . THR A 1 113 ? 3.104 -17.871 -17.639 1.00 70.06 113 THR A N 1
ATOM 813 C CA . THR A 1 113 ? 3.065 -19.042 -18.515 1.00 70.06 113 THR A CA 1
ATOM 814 C C . THR A 1 113 ? 4.061 -20.093 -18.018 1.00 70.06 113 THR A C 1
ATOM 816 O O . THR A 1 113 ? 5.106 -19.759 -17.450 1.00 70.06 113 THR A O 1
ATOM 819 N N . PRO A 1 114 ? 3.773 -21.395 -18.179 1.00 69.50 114 PRO A N 1
ATOM 820 C CA . PRO A 1 114 ? 4.721 -22.429 -17.795 1.00 69.50 114 PRO A CA 1
ATOM 821 C C . PRO A 1 114 ? 6.007 -22.300 -18.621 1.00 69.50 114 PRO A C 1
ATOM 823 O O . PRO A 1 114 ? 5.966 -22.188 -19.846 1.00 69.50 114 PRO A O 1
ATOM 826 N N . LEU A 1 115 ? 7.161 -22.407 -17.949 1.00 67.75 115 LEU A N 1
ATOM 827 C CA . LEU A 1 115 ? 8.508 -22.260 -18.532 1.00 67.75 115 LEU A CA 1
ATOM 828 C C . LEU A 1 115 ? 8.746 -23.114 -19.791 1.00 67.75 115 LEU A C 1
ATOM 830 O O . LEU A 1 115 ? 9.584 -22.767 -20.620 1.00 67.75 115 LEU A O 1
ATOM 834 N N . LYS A 1 116 ? 8.015 -24.228 -19.936 1.00 66.06 116 LYS A N 1
ATOM 835 C CA . LYS A 1 116 ? 8.092 -25.143 -21.084 1.00 66.06 116 LYS A CA 1
ATOM 836 C C . LYS A 1 116 ? 7.553 -24.532 -22.384 1.00 66.06 116 LYS A C 1
ATOM 838 O O . LYS A 1 116 ? 8.038 -24.907 -23.447 1.00 66.06 116 LYS A O 1
ATOM 843 N N . ASN A 1 117 ? 6.623 -23.580 -22.292 1.00 67.38 117 ASN A N 1
ATOM 844 C CA . ASN A 1 117 ? 5.990 -22.922 -23.440 1.00 67.38 117 ASN A CA 1
ATOM 845 C C . ASN A 1 117 ? 6.705 -21.612 -23.831 1.00 67.38 117 ASN A C 1
ATOM 847 O O . ASN A 1 117 ? 6.345 -20.975 -24.817 1.00 67.38 117 ASN A O 1
ATOM 851 N N . MET A 1 118 ? 7.745 -21.214 -23.087 1.00 66.00 118 MET A N 1
ATOM 852 C CA . MET A 1 118 ? 8.536 -20.011 -23.357 1.00 66.00 118 MET A CA 1
ATOM 853 C C . MET A 1 118 ? 9.658 -20.299 -24.362 1.00 66.00 118 MET A C 1
ATOM 855 O O . MET A 1 118 ? 10.776 -20.669 -23.986 1.00 66.00 118 MET A O 1
ATOM 859 N N . VAL A 1 119 ? 9.357 -20.119 -25.650 1.00 63.62 119 VAL A N 1
ATOM 860 C CA . VAL A 1 119 ? 10.316 -20.310 -26.757 1.00 63.62 119 VAL A CA 1
ATOM 861 C C . VAL A 1 119 ? 11.283 -19.127 -26.893 1.00 63.62 119 VAL A C 1
ATOM 863 O O . VAL A 1 119 ? 12.447 -19.324 -27.243 1.00 63.62 119 VAL A O 1
ATOM 866 N N . ASN A 1 120 ? 10.846 -17.912 -26.553 1.00 63.81 120 ASN A N 1
ATOM 867 C CA . ASN A 1 120 ? 11.645 -16.691 -26.687 1.00 63.81 120 ASN A CA 1
ATOM 868 C C . ASN A 1 120 ? 12.351 -16.321 -25.376 1.00 63.81 120 ASN A C 1
ATOM 870 O O . ASN A 1 120 ? 11.813 -16.521 -24.286 1.00 63.81 120 ASN A O 1
ATOM 874 N N . ARG A 1 121 ? 13.572 -15.783 -25.480 1.00 63.97 121 ARG A N 1
ATOM 875 C CA . ARG A 1 121 ? 14.301 -15.217 -24.330 1.00 63.97 121 ARG A CA 1
ATOM 876 C C . ARG A 1 121 ? 13.917 -13.746 -24.104 1.00 63.97 121 ARG A C 1
ATOM 878 O O . ARG A 1 121 ? 13.674 -13.055 -25.093 1.00 63.97 121 ARG A O 1
ATOM 885 N N . PRO A 1 122 ? 13.926 -13.251 -22.849 1.00 67.56 122 PRO A N 1
ATOM 886 C CA . PRO A 1 122 ? 13.713 -11.834 -22.564 1.00 67.56 122 PRO A CA 1
ATOM 887 C C . PRO A 1 122 ? 14.742 -10.967 -23.299 1.00 67.56 122 PRO A C 1
ATOM 889 O O . PRO A 1 122 ? 15.957 -11.168 -23.149 1.00 67.56 122 PRO A O 1
ATOM 892 N N . LYS A 1 123 ? 14.268 -9.997 -24.084 1.00 65.69 123 LYS A N 1
ATOM 893 C CA . LYS A 1 123 ? 15.102 -9.125 -24.931 1.00 65.69 123 LYS A CA 1
ATOM 894 C C . LYS A 1 123 ? 16.026 -8.224 -24.113 1.00 65.69 123 LYS A C 1
ATOM 896 O O . LYS A 1 123 ? 17.084 -7.843 -24.595 1.00 65.69 123 LYS A O 1
ATOM 901 N N . LEU A 1 124 ? 15.655 -7.929 -22.865 1.00 65.62 124 LEU A N 1
ATOM 902 C CA . LEU A 1 124 ? 16.421 -7.066 -21.959 1.00 65.62 124 LEU A CA 1
ATOM 903 C C . LEU A 1 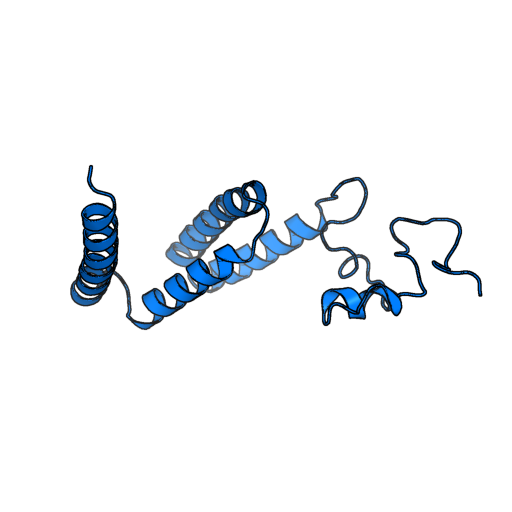124 ? 17.717 -7.704 -21.435 1.00 65.62 124 LEU A C 1
ATOM 905 O O . LEU A 1 124 ? 18.599 -6.988 -20.974 1.00 65.62 124 LEU A O 1
ATOM 909 N N . ILE A 1 125 ? 17.841 -9.034 -21.501 1.00 65.38 125 ILE A N 1
ATOM 910 C CA . ILE A 1 125 ? 18.990 -9.777 -20.955 1.00 65.38 125 ILE A CA 1
ATOM 911 C C . ILE A 1 125 ? 19.871 -10.349 -22.080 1.00 65.38 125 ILE A C 1
ATOM 913 O O . ILE A 1 125 ? 21.065 -10.562 -21.884 1.00 65.38 125 ILE A O 1
ATOM 917 N N . THR A 1 126 ? 19.316 -10.603 -23.273 1.00 60.12 126 THR A N 1
ATOM 918 C CA . THR A 1 126 ? 20.038 -11.279 -24.365 1.00 60.12 126 THR A CA 1
ATOM 919 C C . THR A 1 126 ? 20.145 -10.401 -25.613 1.00 60.12 126 THR A C 1
ATOM 921 O O . THR A 1 126 ? 19.163 -10.192 -26.315 1.00 60.12 126 THR A O 1
ATOM 924 N N . TRP A 1 127 ? 21.366 -9.970 -25.946 1.00 56.38 127 TRP A N 1
ATOM 925 C CA . TRP A 1 127 ? 21.650 -9.100 -27.099 1.00 56.38 127 TRP A CA 1
ATOM 926 C C . TRP A 1 127 ? 21.770 -9.825 -28.454 1.00 56.38 127 TRP A C 1
ATOM 928 O O . TRP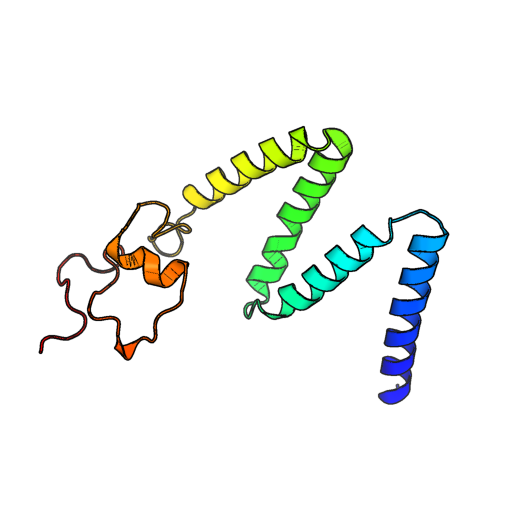 A 1 127 ? 21.742 -9.168 -29.489 1.00 56.38 127 TRP A O 1
ATOM 938 N N . ARG A 1 128 ? 21.946 -11.161 -28.485 1.00 54.81 128 ARG A N 1
ATOM 939 C CA . ARG A 1 128 ? 22.452 -11.853 -29.696 1.00 54.81 128 ARG A CA 1
ATOM 940 C C . ARG A 1 128 ? 21.732 -13.138 -30.137 1.00 54.81 128 ARG A C 1
ATOM 942 O O . ARG A 1 128 ? 22.002 -13.609 -31.235 1.00 54.81 128 ARG A O 1
ATOM 949 N N . GLN A 1 129 ? 20.820 -13.716 -29.348 1.00 58.62 129 GLN A N 1
ATOM 950 C CA . GLN A 1 129 ? 20.054 -14.913 -29.750 1.00 58.62 129 GLN A CA 1
ATOM 951 C C . GLN A 1 129 ? 18.624 -14.881 -29.188 1.00 58.62 129 GLN A C 1
ATOM 953 O O . GLN A 1 129 ? 18.429 -14.869 -27.975 1.00 58.62 129 GLN A O 1
ATOM 958 N N . SER A 1 130 ? 17.625 -14.875 -30.077 1.00 59.56 130 SER A N 1
ATOM 959 C CA . SER A 1 130 ? 16.197 -14.736 -29.743 1.00 59.56 130 SER A CA 1
ATOM 960 C C . SER A 1 130 ? 15.524 -16.030 -29.266 1.00 59.56 130 SER A C 1
ATOM 962 O O . SER A 1 130 ? 14.490 -15.967 -28.602 1.00 59.56 130 SER A O 1
ATOM 964 N N . LEU A 1 131 ? 16.110 -17.195 -29.563 1.00 59.88 131 LEU A N 1
ATOM 965 C CA . LEU A 1 131 ? 15.500 -18.504 -29.322 1.00 59.88 131 LEU A CA 1
ATOM 966 C C . LEU A 1 131 ? 16.098 -19.187 -28.087 1.00 59.88 131 LEU A C 1
ATOM 968 O O . LEU A 1 131 ? 17.307 -19.401 -27.992 1.00 59.88 131 LEU A O 1
ATOM 972 N N . ARG A 1 132 ? 15.237 -19.552 -27.130 1.00 60.38 132 ARG A N 1
ATOM 973 C CA . ARG A 1 132 ? 15.600 -20.289 -25.908 1.00 60.38 132 ARG A CA 1
ATOM 974 C C . ARG A 1 132 ? 15.846 -21.775 -26.186 1.00 60.38 132 ARG A C 1
ATOM 976 O O . ARG A 1 132 ? 16.639 -22.387 -25.474 1.00 60.38 132 ARG A O 1
ATOM 983 N N . ARG A 1 133 ? 15.206 -22.322 -27.224 1.00 51.75 133 ARG A N 1
ATOM 984 C CA . ARG A 1 133 ? 15.448 -23.650 -27.805 1.00 51.75 133 ARG A CA 1
ATOM 985 C C . ARG A 1 133 ? 15.588 -23.499 -29.319 1.00 51.75 133 ARG A C 1
ATOM 987 O O . ARG A 1 133 ? 14.670 -22.994 -29.957 1.00 51.75 133 ARG A O 1
ATOM 994 N N . LYS A 1 134 ? 16.722 -23.928 -29.878 1.00 56.97 134 LYS A N 1
ATOM 995 C CA . LYS A 1 134 ? 16.761 -24.346 -31.284 1.00 56.97 134 LYS A CA 1
ATOM 996 C C . LYS A 1 134 ? 16.061 -25.704 -31.344 1.00 56.97 134 LYS A C 1
ATOM 998 O O . LYS A 1 134 ? 16.385 -26.565 -30.528 1.00 56.97 134 LYS A O 1
ATOM 1003 N N . ILE A 1 135 ? 15.061 -25.814 -32.213 1.00 55.38 135 ILE A N 1
ATOM 1004 C CA . ILE A 1 135 ? 14.493 -27.100 -32.634 1.00 55.38 135 ILE A CA 1
ATOM 1005 C C . ILE A 1 135 ? 15.522 -27.764 -33.545 1.00 55.38 135 ILE A C 1
ATOM 1007 O O . ILE A 1 135 ? 16.134 -27.012 -34.341 1.00 55.38 135 ILE A O 1
#

Radius of gyration: 21.67 Å; Cα contacts (8 Å, |Δi|>4): 71; chains: 1; bounding box: 3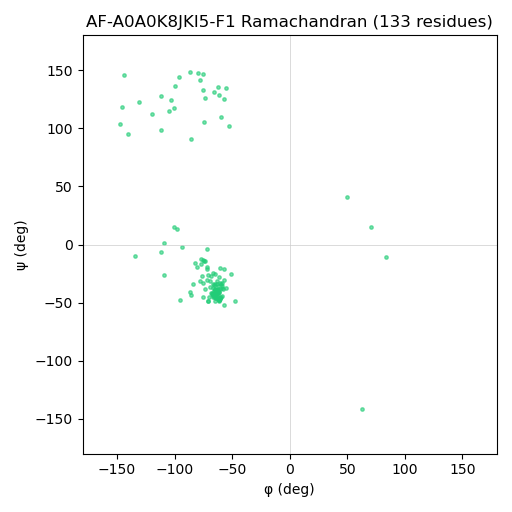9×43×61 Å

pLDDT: mean 80.83, std 12.7, range [51.75, 94.94]

Solvent-accessible surface area (backbone atoms only — not comparable to full-atom values): 8074 Å² total; per-residue (Å²): 129,69,76,67,58,57,54,51,51,53,53,53,49,56,51,52,53,52,50,51,37,39,76,71,64,78,42,57,69,72,56,55,53,53,51,53,52,50,56,59,56,56,68,71,57,88,48,68,70,59,57,62,60,53,52,61,58,52,54,53,46,49,54,28,33,73,74,52,36,73,60,26,37,54,54,50,47,54,54,51,52,54,52,43,58,72,38,60,55,95,87,35,45,63,36,54,46,75,47,66,75,36,80,91,50,46,54,60,73,79,52,76,63,62,76,89,76,54,51,61,48,64,71,88,81,43,94,85,62,65,60,67,62,85,128

Secondary structure (DSSP, 8-state):
--HHHHHHHHHHHHHHHHHHHHHTTSS-HHHHHHHHHHHHHGGG---HHHHHHTHHHHHHHHHHHHHHHHHHHHHHHHHHHHHHHH-EETTEETTTTTTTT-TTTHHHHHS---GGG--BPPTTT-SS--BSS--